Protein AF-A0A7Z9JEA9-F1 (afdb_monomer)

Mean predicted aligned error: 5.26 Å

Sequence (71 aa):
MQHDQTIAALVSMFFGAKLKGLCEQAGYQYKGAIGVAGLLSRIEEFNPAVVLIDLAKEDIDITSIVKEVKE

Nearest PDB structures (foldseek):
  1f51-assembly2_G  TM=8.520E-01  e=1.870E-02  Bacillus subtilis
  3eq2-assembly1_A  TM=8.332E-01  e=1.748E-02  Pseudomonas aeruginosa
  4b09-assembly5_J  TM=8.270E-01  e=4.195E-02  Escherichia coli str. K-12 substr. MG1655
  2j48-assembly1_A  TM=7.893E-01  e=3.922E-02  Synechococcus elongatus PCC 7942 = FACHB-805
  3c97-assembly1_A-2  TM=6.873E-01  e=1.062E+00  Aspergillus oryzae RIB40

Solvent-accessible surface area (backbone atoms only — not comparable to full-atom values): 4230 Å² total; per-residue (Å²): 133,84,75,50,52,26,36,34,32,40,52,56,72,74,59,45,60,58,48,38,55,56,34,47,76,71,70,27,49,65,43,81,24,68,64,67,71,39,36,51,54,44,42,73,75,52,58,40,75,40,80,48,74,48,85,84,46,91,90,62,65,64,70,60,51,58,53,68,74,73,112

Secondary structure (DSSP, 8-state):
-----EEEEE--HHHHHHHHHHHHHTTPEEEE-SHHHHHHHHHHHH--SEEEE-TT-TT--HHHHHHHHH-

pLDDT: mean 84.57, std 12.86, range [41.41, 96.0]

Structure (mmCIF, N/CA/C/O backbone):
data_AF-A0A7Z9JEA9-F1
#
_entry.id   AF-A0A7Z9JEA9-F1
#
loop_
_atom_site.group_PDB
_atom_site.id
_atom_site.type_symbol
_atom_site.label_atom_id
_atom_site.label_alt_id
_atom_site.label_comp_id
_atom_site.label_asym_id
_atom_site.label_entity_id
_atom_site.label_seq_id
_atom_site.pdbx_PDB_ins_code
_atom_site.Cartn_x
_atom_site.Cartn_y
_atom_site.Cartn_z
_atom_site.occupancy
_atom_site.B_iso_or_equiv
_atom_site.auth_seq_id
_atom_site.auth_comp_id
_atom_site.auth_asym_id
_atom_site.auth_atom_id
_atom_site.pdbx_PDB_model_num
ATOM 1 N N . MET A 1 1 ? -19.189 5.712 14.969 1.00 41.41 1 MET A N 1
ATOM 2 C CA . MET A 1 1 ? -17.800 5.908 14.512 1.00 41.41 1 MET A CA 1
ATOM 3 C C . MET A 1 1 ? -17.667 5.117 13.229 1.00 41.41 1 MET A C 1
ATOM 5 O O . MET A 1 1 ? -17.787 3.902 13.275 1.00 41.41 1 MET A O 1
ATOM 9 N N . GLN A 1 2 ? -17.625 5.794 12.084 1.00 48.41 2 GLN A N 1
ATOM 10 C CA . GLN A 1 2 ? -17.488 5.130 10.791 1.00 48.41 2 GLN A CA 1
ATOM 11 C C . GLN A 1 2 ? -16.031 4.670 10.720 1.00 48.41 2 GLN A C 1
ATOM 13 O O . GLN A 1 2 ? -15.147 5.515 10.701 1.00 48.41 2 GLN A O 1
ATOM 18 N N . HIS A 1 3 ? -15.775 3.364 10.831 1.00 52.03 3 HIS A N 1
ATOM 19 C CA . HIS A 1 3 ? -14.426 2.838 10.630 1.00 52.03 3 HIS A CA 1
ATOM 20 C C . HIS A 1 3 ? -13.951 3.300 9.254 1.00 52.03 3 HIS A C 1
ATOM 22 O O . HIS A 1 3 ? -14.659 3.071 8.270 1.00 52.03 3 HIS A O 1
ATOM 28 N N . ASP A 1 4 ? -12.816 3.998 9.213 1.00 64.06 4 ASP A N 1
ATOM 29 C CA . ASP A 1 4 ? -12.259 4.578 7.998 1.00 64.06 4 ASP A CA 1
ATOM 30 C C . ASP A 1 4 ? -12.136 3.485 6.937 1.00 64.06 4 ASP A C 1
ATOM 32 O O . ASP A 1 4 ? -11.310 2.577 7.032 1.00 64.06 4 ASP A O 1
ATOM 36 N N . GLN A 1 5 ? -13.005 3.543 5.922 1.00 87.69 5 GLN A N 1
ATOM 37 C CA . GLN A 1 5 ? -13.016 2.616 4.789 1.00 87.69 5 GLN A CA 1
ATOM 38 C C . GLN A 1 5 ? -11.839 2.926 3.856 1.00 87.69 5 GLN A C 1
ATOM 40 O O . GLN A 1 5 ? -12.004 3.055 2.648 1.00 87.69 5 GLN A O 1
ATOM 45 N N . THR A 1 6 ? -10.646 3.099 4.415 1.00 94.25 6 THR A N 1
ATOM 46 C CA . THR A 1 6 ? -9.443 3.486 3.699 1.00 94.25 6 THR A CA 1
ATOM 47 C C . THR A 1 6 ? -8.605 2.259 3.386 1.00 94.25 6 THR A C 1
ATOM 49 O O . THR A 1 6 ? -8.378 1.398 4.235 1.00 94.25 6 THR A O 1
ATOM 52 N N . ILE A 1 7 ? -8.122 2.203 2.152 1.00 94.94 7 ILE A N 1
ATOM 53 C CA . ILE A 1 7 ? -7.166 1.218 1.666 1.00 94.94 7 ILE A CA 1
ATOM 54 C C . ILE A 1 7 ? -5.878 1.964 1.330 1.00 94.94 7 ILE A C 1
ATOM 56 O O . ILE A 1 7 ? -5.870 2.824 0.444 1.00 94.94 7 ILE A O 1
ATOM 60 N N . ALA A 1 8 ? -4.791 1.630 2.022 1.00 95.06 8 ALA A N 1
ATOM 61 C CA . ALA A 1 8 ? -3.455 2.094 1.666 1.00 95.06 8 ALA A CA 1
ATOM 62 C C . ALA A 1 8 ? -2.802 1.080 0.721 1.00 95.06 8 ALA A C 1
ATOM 64 O O . ALA A 1 8 ? -2.870 -0.124 0.962 1.00 95.06 8 ALA A O 1
ATOM 65 N N . ALA A 1 9 ? -2.189 1.544 -0.366 1.00 94.44 9 ALA A N 1
ATOM 66 C CA . ALA A 1 9 ? -1.657 0.655 -1.395 1.00 94.44 9 ALA A CA 1
ATOM 67 C C . ALA A 1 9 ? -0.261 1.075 -1.864 1.00 94.44 9 ALA A C 1
ATOM 69 O O . ALA A 1 9 ? -0.079 2.171 -2.399 1.00 94.44 9 ALA A O 1
ATOM 70 N N . LEU A 1 10 ? 0.708 0.168 -1.732 1.00 92.62 10 LEU A N 1
ATOM 71 C CA . LEU A 1 10 ? 2.030 0.260 -2.345 1.00 92.62 10 LEU A CA 1
ATOM 72 C C . LEU A 1 10 ? 2.092 -0.709 -3.526 1.00 92.62 10 LEU A C 1
ATOM 74 O O . LEU A 1 10 ? 2.408 -1.888 -3.379 1.00 92.62 10 LEU A O 1
ATOM 78 N N . VAL A 1 11 ? 1.750 -0.201 -4.707 1.00 91.00 11 VAL A N 1
ATOM 79 C CA . VAL A 1 11 ? 1.606 -1.006 -5.925 1.00 91.00 11 VAL A CA 1
ATOM 80 C C . VAL A 1 11 ? 2.237 -0.325 -7.144 1.00 91.00 11 VAL A C 1
ATOM 82 O O . VAL A 1 11 ? 2.686 0.826 -7.067 1.00 91.00 11 VAL A O 1
ATOM 85 N N . SER A 1 12 ? 2.326 -1.022 -8.281 1.00 88.50 12 SER A N 1
ATOM 86 C CA . SER A 1 12 ? 2.700 -0.383 -9.552 1.00 88.50 12 SER A CA 1
ATOM 87 C C . SER A 1 12 ? 1.682 0.691 -9.970 1.00 88.50 12 SER A C 1
ATOM 89 O O . SER A 1 12 ? 0.492 0.594 -9.670 1.00 88.50 12 SER A O 1
ATOM 91 N N . MET A 1 13 ? 2.132 1.730 -10.684 1.00 86.19 13 MET A N 1
ATOM 92 C CA . MET A 1 13 ? 1.272 2.864 -11.059 1.00 86.19 13 MET A CA 1
ATOM 93 C C . MET A 1 13 ? 0.074 2.430 -11.917 1.00 86.19 13 MET A C 1
ATOM 95 O 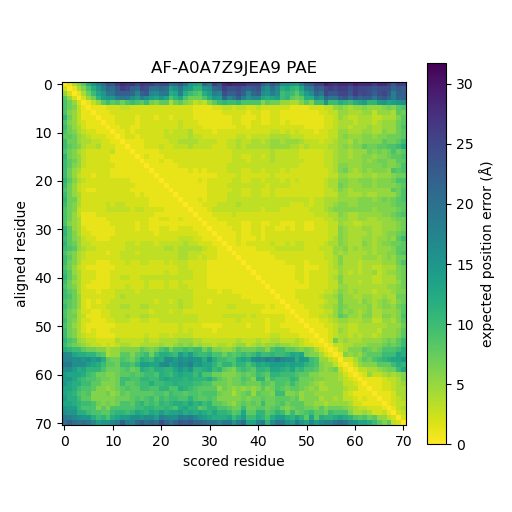O . MET A 1 13 ? -1.049 2.883 -11.694 1.00 86.19 13 MET A O 1
ATOM 99 N N . PHE A 1 14 ? 0.303 1.514 -12.863 1.00 87.31 14 PHE A N 1
ATOM 100 C CA . PHE A 1 14 ? -0.740 1.006 -13.752 1.00 87.31 14 PHE A CA 1
ATO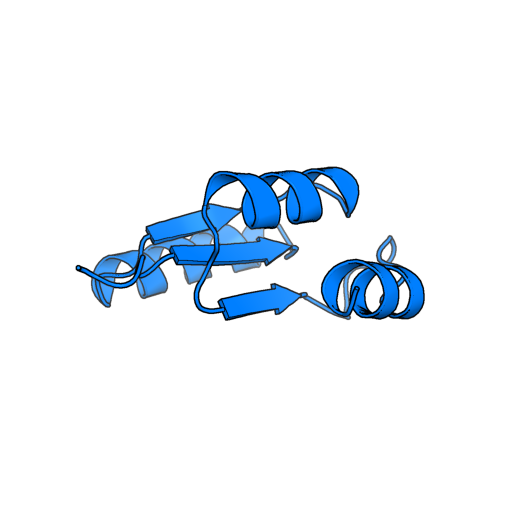M 101 C C . PHE A 1 14 ? -1.798 0.198 -12.991 1.00 87.31 14 PHE A C 1
ATOM 103 O O . PHE A 1 14 ? -2.997 0.440 -13.146 1.00 87.31 14 PHE A O 1
ATOM 110 N N . PHE A 1 15 ? -1.368 -0.721 -12.119 1.00 89.81 15 PHE A N 1
ATOM 111 C CA . PHE A 1 15 ? -2.293 -1.491 -11.291 1.00 89.81 15 PHE A CA 1
ATOM 112 C C . PHE A 1 15 ? -3.046 -0.591 -10.306 1.00 89.81 15 PHE A C 1
ATOM 114 O O . PHE A 1 15 ? -4.266 -0.695 -10.186 1.00 89.81 15 PHE A O 1
ATOM 121 N N . GLY A 1 16 ? -2.343 0.350 -9.671 1.00 92.81 16 GLY A N 1
ATOM 122 C CA . GLY A 1 16 ? -2.917 1.292 -8.714 1.00 92.81 16 GLY A CA 1
ATOM 123 C C . GLY A 1 16 ? -4.027 2.163 -9.301 1.00 92.81 16 GLY A C 1
ATOM 124 O O . GLY A 1 16 ? -5.033 2.388 -8.635 1.00 92.81 16 GLY A O 1
ATOM 125 N N . ALA A 1 17 ? -3.904 2.603 -10.557 1.00 92.31 17 ALA A N 1
ATOM 126 C CA . ALA A 1 17 ? -4.953 3.377 -11.223 1.00 92.31 17 ALA A CA 1
ATOM 127 C C . ALA A 1 17 ? -6.252 2.571 -11.402 1.00 92.31 17 ALA A C 1
ATOM 129 O O . ALA A 1 17 ? -7.342 3.084 -11.142 1.00 92.31 17 ALA A O 1
ATOM 130 N N . LYS A 1 18 ? -6.143 1.296 -11.797 1.00 93.81 18 LYS A N 1
ATOM 131 C CA . LYS A 1 18 ? -7.302 0.401 -11.926 1.00 93.81 18 LYS A CA 1
ATOM 132 C C . LYS A 1 18 ? -7.904 0.065 -10.561 1.00 93.81 18 LYS A C 1
ATOM 134 O O . LYS A 1 18 ? -9.122 0.110 -10.401 1.00 93.81 18 LYS A O 1
ATOM 139 N N . LEU A 1 19 ? -7.053 -0.252 -9.587 1.00 93.38 19 LEU A N 1
ATOM 140 C CA . LEU A 1 19 ? -7.459 -0.591 -8.226 1.00 93.38 19 LEU A CA 1
ATOM 141 C C . LEU A 1 19 ? -8.201 0.570 -7.555 1.00 93.38 19 LEU A C 1
ATOM 143 O O . LEU A 1 19 ? -9.258 0.344 -6.977 1.00 93.38 19 LEU A O 1
ATOM 147 N N . LYS A 1 20 ? -7.711 1.807 -7.713 1.00 95.50 20 LYS A N 1
ATOM 148 C CA . LYS A 1 20 ? -8.370 3.018 -7.208 1.00 95.50 20 LYS A CA 1
ATOM 149 C C . LYS A 1 20 ? -9.840 3.082 -7.621 1.00 95.50 20 LYS A C 1
ATOM 151 O O . LYS A 1 20 ? -10.701 3.229 -6.760 1.00 95.50 20 LYS A O 1
ATOM 156 N N . GLY A 1 21 ? -10.121 2.923 -8.917 1.00 94.81 21 GLY A N 1
ATOM 157 C CA . GLY A 1 21 ? -11.491 2.983 -9.429 1.00 94.81 21 GLY A CA 1
ATOM 158 C C . GLY A 1 21 ? -12.399 1.906 -8.828 1.00 94.81 21 GLY A C 1
ATOM 159 O O . GLY A 1 21 ? -13.542 2.195 -8.488 1.00 94.81 21 GLY A O 1
ATOM 160 N N . LEU A 1 22 ? -11.885 0.686 -8.636 1.00 94.88 22 LEU A N 1
ATOM 161 C CA . LEU A 1 22 ? -12.638 -0.404 -8.002 1.00 94.88 22 LEU A CA 1
ATOM 162 C C . LEU A 1 22 ? -12.906 -0.135 -6.515 1.00 94.88 22 LEU A C 1
ATOM 164 O O . LEU A 1 22 ? -14.017 -0.369 -6.046 1.00 94.88 22 LEU A O 1
ATOM 168 N N . CYS A 1 23 ? -11.914 0.375 -5.782 1.00 94.12 23 CYS A N 1
ATOM 169 C CA . CYS A 1 23 ? -12.069 0.746 -4.377 1.00 94.12 23 CYS A CA 1
ATOM 170 C C . CYS A 1 23 ? -13.136 1.834 -4.206 1.00 94.12 23 CYS A C 1
ATOM 172 O O . CYS A 1 23 ? -14.047 1.668 -3.398 1.00 94.12 23 CYS A O 1
ATOM 174 N N . GLU A 1 24 ? -13.067 2.899 -5.007 1.00 93.69 24 GLU A N 1
ATOM 175 C CA . GLU A 1 24 ? -14.008 4.023 -4.941 1.00 93.69 24 GLU A CA 1
ATOM 176 C C . GLU A 1 24 ? -15.437 3.597 -5.312 1.00 93.69 24 GLU A C 1
ATOM 178 O O . GLU A 1 24 ? -16.388 3.980 -4.632 1.00 93.69 24 GLU A O 1
ATOM 183 N N . GLN A 1 25 ? -15.605 2.738 -6.325 1.00 94.69 25 GLN A N 1
ATOM 184 C CA . GLN A 1 25 ? -16.910 2.155 -6.676 1.00 94.69 25 GLN A CA 1
ATOM 185 C C . GLN A 1 25 ? -17.506 1.301 -5.550 1.00 94.69 25 GLN A C 1
ATOM 187 O O . GLN A 1 25 ? -18.723 1.260 -5.388 1.00 94.69 25 GLN A O 1
ATOM 192 N N . ALA A 1 26 ? -16.658 0.632 -4.768 1.00 92.44 26 ALA A N 1
ATOM 193 C CA . ALA A 1 26 ? -17.065 -0.164 -3.616 1.00 92.44 26 ALA A CA 1
ATOM 194 C C . ALA A 1 26 ? -17.240 0.665 -2.325 1.00 92.44 26 ALA A C 1
ATOM 196 O O . ALA A 1 26 ? -17.534 0.096 -1.275 1.00 92.44 26 ALA A O 1
ATOM 197 N N . GLY A 1 27 ? -17.075 1.993 -2.387 1.00 92.31 27 GLY A N 1
ATOM 198 C CA . GLY A 1 27 ? -17.243 2.901 -1.248 1.00 92.31 27 GLY A CA 1
ATOM 199 C C . GLY A 1 27 ? -16.000 3.076 -0.371 1.00 92.31 27 GLY A C 1
ATOM 200 O O . GLY A 1 27 ? -16.087 3.700 0.682 1.00 92.31 27 GLY A O 1
ATOM 201 N N . TYR A 1 28 ? -14.842 2.564 -0.792 1.00 93.62 28 TYR A N 1
ATOM 202 C CA . TYR A 1 28 ? -13.580 2.721 -0.071 1.00 93.62 28 TYR A CA 1
ATOM 203 C C . TYR A 1 28 ? -12.795 3.943 -0.555 1.00 93.62 28 TYR A C 1
ATOM 205 O O . TYR A 1 28 ? -12.737 4.246 -1.748 1.00 93.62 28 TYR A O 1
ATOM 213 N N . GLN A 1 29 ? -12.101 4.609 0.365 1.00 94.81 29 GLN A N 1
ATOM 214 C CA . GLN A 1 29 ? -11.087 5.601 0.032 1.00 94.81 29 GLN A CA 1
ATOM 215 C C . GLN A 1 29 ? -9.778 4.911 -0.347 1.00 94.81 29 GLN A C 1
ATOM 217 O O . GLN A 1 29 ? -9.242 4.105 0.409 1.00 94.81 29 GLN A O 1
ATOM 222 N N . TYR A 1 30 ? -9.215 5.267 -1.497 1.00 95.81 30 TYR A N 1
ATOM 223 C CA . TYR A 1 30 ? -7.936 4.728 -1.949 1.00 95.81 30 TYR A CA 1
ATOM 224 C C . TYR A 1 30 ? -6.787 5.709 -1.685 1.00 95.81 30 TYR A C 1
ATOM 226 O O . TYR A 1 30 ? -6.823 6.859 -2.132 1.00 95.81 30 TYR A O 1
ATOM 234 N N . LYS A 1 31 ? -5.733 5.248 -1.004 1.00 96.00 31 LYS A N 1
ATOM 235 C CA . LYS A 1 31 ? -4.511 6.015 -0.716 1.00 96.00 31 LYS A CA 1
ATOM 236 C C . LYS A 1 31 ? -3.298 5.301 -1.307 1.00 96.00 31 LYS A C 1
ATOM 238 O O . LYS A 1 31 ? -2.708 4.413 -0.698 1.00 96.00 31 LYS A O 1
ATOM 243 N N . GLY A 1 32 ? -2.921 5.707 -2.517 1.00 94.25 32 GLY A N 1
ATOM 244 C CA . GLY A 1 32 ? -1.698 5.229 -3.156 1.00 94.25 32 GLY A CA 1
ATOM 245 C C . GLY A 1 32 ? -0.446 5.788 -2.476 1.00 94.25 32 GLY A C 1
ATOM 246 O O . GLY A 1 32 ? -0.392 6.974 -2.138 1.00 94.25 32 GLY A O 1
ATOM 247 N N . ALA A 1 33 ? 0.562 4.939 -2.317 1.00 93.06 33 ALA A N 1
ATOM 248 C CA . ALA A 1 33 ? 1.865 5.278 -1.769 1.00 93.06 33 ALA A CA 1
ATOM 249 C C . ALA A 1 33 ? 2.983 5.086 -2.803 1.00 93.06 33 ALA A C 1
ATOM 251 O O . ALA A 1 33 ? 2.932 4.200 -3.661 1.00 93.06 33 ALA A O 1
ATOM 252 N N . ILE A 1 34 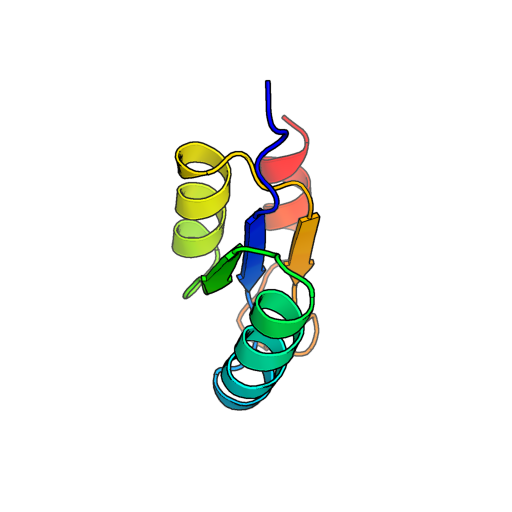? 4.019 5.918 -2.692 1.00 88.50 34 ILE A N 1
ATOM 253 C CA . ILE A 1 34 ? 5.269 5.791 -3.444 1.00 88.50 34 ILE A CA 1
ATOM 254 C C . ILE A 1 34 ? 6.360 5.427 -2.437 1.00 88.50 34 ILE A C 1
ATOM 256 O O . ILE A 1 34 ? 6.659 6.212 -1.540 1.00 88.50 34 ILE A O 1
ATOM 260 N N . GLY A 1 35 ? 6.937 4.233 -2.591 1.00 86.38 35 GLY A N 1
ATOM 261 C CA . GLY A 1 35 ? 7.941 3.692 -1.672 1.00 86.38 35 GLY A CA 1
ATOM 262 C C . GLY A 1 35 ? 7.391 3.329 -0.286 1.00 86.38 35 GLY A C 1
ATOM 263 O O . GLY A 1 35 ? 6.229 3.588 0.033 1.00 86.38 35 GLY A O 1
ATOM 264 N N . VAL A 1 36 ? 8.248 2.723 0.540 1.00 86.75 36 VAL A N 1
ATOM 265 C CA . VAL A 1 36 ? 7.900 2.264 1.898 1.00 86.75 36 VAL A CA 1
ATOM 266 C C . VAL A 1 36 ? 7.570 3.428 2.826 1.00 86.75 36 VAL A C 1
ATOM 268 O O . VAL A 1 36 ? 6.509 3.432 3.438 1.00 86.75 36 VAL A O 1
ATOM 271 N N . ALA A 1 37 ? 8.406 4.469 2.850 1.00 87.88 37 ALA A N 1
ATOM 272 C CA . ALA A 1 37 ? 8.165 5.653 3.678 1.00 87.88 37 ALA A CA 1
ATOM 273 C C . ALA A 1 37 ? 6.817 6.325 3.361 1.00 87.88 37 ALA A C 1
ATOM 275 O O . ALA A 1 37 ? 6.083 6.737 4.258 1.00 87.88 37 ALA A O 1
ATOM 276 N N . GLY A 1 38 ? 6.452 6.381 2.074 1.00 91.06 38 GLY A N 1
ATOM 277 C CA . GLY A 1 38 ? 5.144 6.870 1.658 1.00 91.06 38 GLY A CA 1
ATOM 278 C C . GLY A 1 38 ? 4.005 5.984 2.159 1.00 91.06 38 GLY A C 1
ATOM 279 O O . GLY A 1 38 ? 2.955 6.507 2.510 1.00 91.06 38 GLY A O 1
ATOM 280 N N . LEU A 1 39 ? 4.197 4.663 2.213 1.00 91.38 39 LEU A N 1
ATOM 281 C CA . LEU A 1 39 ? 3.192 3.728 2.718 1.00 91.38 39 LEU A CA 1
ATOM 282 C C . LEU A 1 39 ? 2.963 3.910 4.220 1.00 91.38 39 LEU A C 1
ATOM 284 O O . LEU A 1 39 ? 1.813 4.053 4.626 1.00 91.38 39 LEU A O 1
ATOM 288 N N . LEU A 1 40 ? 4.036 3.966 5.013 1.00 90.25 40 LEU A N 1
ATOM 289 C CA . LEU A 1 40 ? 3.960 4.182 6.462 1.00 90.25 40 LEU A CA 1
ATOM 290 C C . LEU A 1 40 ? 3.237 5.488 6.794 1.00 90.25 40 LEU A C 1
ATOM 292 O O . LEU A 1 40 ? 2.288 5.481 7.570 1.00 90.25 40 LEU A O 1
ATOM 296 N N . SER A 1 41 ? 3.584 6.580 6.105 1.00 91.88 41 SER A N 1
ATOM 297 C CA . SER A 1 41 ? 2.904 7.867 6.283 1.00 91.88 41 SER A CA 1
ATOM 298 C C . SER A 1 41 ? 1.393 7.774 6.031 1.00 91.88 41 SER A C 1
ATOM 300 O O . SER A 1 41 ? 0.617 8.393 6.752 1.00 91.88 41 SER A O 1
ATOM 302 N N . ARG A 1 42 ? 0.940 6.973 5.051 1.00 93.50 42 ARG A N 1
ATOM 303 C CA . ARG A 1 42 ? -0.501 6.750 4.819 1.00 93.50 42 ARG A CA 1
ATOM 304 C C . ARG A 1 42 ? -1.150 5.886 5.893 1.00 93.50 42 ARG A C 1
ATOM 306 O O . ARG A 1 42 ? -2.329 6.087 6.173 1.00 93.50 42 ARG A O 1
ATOM 313 N N . ILE A 1 43 ? -0.417 4.926 6.451 1.00 91.25 43 ILE A N 1
ATOM 314 C CA . ILE A 1 43 ? -0.907 4.085 7.545 1.00 91.25 43 ILE A CA 1
ATOM 315 C C . ILE A 1 43 ? -1.134 4.943 8.792 1.00 91.25 43 ILE A C 1
ATOM 317 O O . ILE A 1 43 ? -2.224 4.905 9.355 1.00 91.25 43 ILE A O 1
ATOM 321 N N . GLU A 1 44 ? -0.157 5.773 9.156 1.00 90.62 44 GLU A N 1
ATOM 322 C CA . GLU A 1 44 ? -0.242 6.685 10.301 1.00 90.62 44 GLU A CA 1
ATOM 323 C C . GLU A 1 44 ? -1.334 7.751 10.126 1.00 90.62 44 GLU A C 1
ATOM 325 O O . GLU A 1 44 ? -2.105 8.007 11.048 1.00 90.62 44 GLU A O 1
ATOM 330 N N . GLU A 1 45 ? -1.425 8.367 8.941 1.00 93.12 45 GLU A N 1
ATOM 331 C CA . GLU A 1 45 ? -2.356 9.473 8.674 1.00 93.12 45 GLU A CA 1
ATOM 332 C C . GLU A 1 45 ? -3.820 9.014 8.612 1.00 93.12 45 GLU A C 1
ATOM 334 O O . GLU A 1 45 ? -4.713 9.742 9.045 1.00 93.12 45 GLU A O 1
ATOM 339 N N . PHE A 1 46 ? -4.081 7.829 8.051 1.00 91.31 46 PHE A N 1
ATOM 340 C CA . PHE A 1 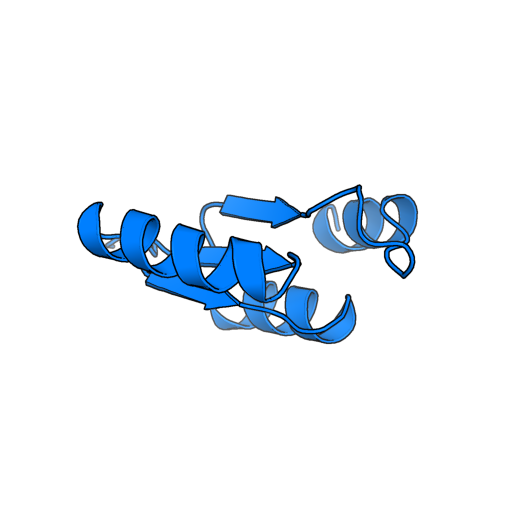46 ? -5.443 7.408 7.704 1.00 91.31 46 PHE A CA 1
ATOM 341 C C . PHE A 1 46 ? -5.935 6.149 8.415 1.00 91.31 46 PHE A C 1
ATOM 343 O O . PHE A 1 46 ? -7.067 5.749 8.146 1.00 91.31 46 PHE A O 1
ATOM 350 N N . ASN A 1 47 ? -5.108 5.512 9.252 1.00 89.56 47 ASN A N 1
ATOM 351 C CA . ASN A 1 47 ? -5.426 4.275 9.975 1.00 89.56 47 ASN A CA 1
ATOM 352 C C . ASN A 1 47 ? -6.246 3.273 9.123 1.00 89.56 47 ASN A C 1
ATOM 354 O O . ASN A 1 47 ? -7.401 2.968 9.438 1.00 89.56 47 ASN A O 1
ATOM 358 N N . PRO A 1 48 ? -5.703 2.838 7.969 1.00 91.75 48 PRO A N 1
ATOM 359 C CA . PRO A 1 48 ? -6.462 2.132 6.949 1.00 91.75 48 PRO A CA 1
ATOM 360 C C . PRO A 1 48 ? -6.935 0.761 7.435 1.00 91.75 48 PRO A C 1
ATOM 362 O O . PRO A 1 48 ? -6.214 0.039 8.119 1.00 91.75 48 PRO A O 1
ATOM 365 N N . ALA A 1 49 ? -8.119 0.347 6.983 1.00 90.06 49 ALA A N 1
ATOM 366 C CA . ALA A 1 49 ? -8.653 -0.984 7.261 1.00 90.06 49 ALA A CA 1
ATOM 367 C C . ALA A 1 49 ? -7.851 -2.100 6.566 1.00 90.06 49 ALA A C 1
ATOM 369 O O . ALA A 1 49 ? -7.841 -3.240 7.029 1.00 90.06 49 ALA A O 1
ATOM 370 N N . VAL A 1 50 ? -7.211 -1.788 5.431 1.00 91.00 50 VAL A N 1
ATOM 371 C CA . VAL A 1 50 ? -6.418 -2.737 4.639 1.00 91.00 50 VAL A CA 1
ATOM 372 C C . VAL A 1 50 ? -5.177 -2.053 4.071 1.00 91.00 50 VAL A C 1
ATOM 374 O O . VAL A 1 50 ? -5.249 -0.944 3.536 1.00 91.00 50 VAL A O 1
ATOM 377 N N . VAL A 1 51 ? -4.052 -2.768 4.120 1.00 91.50 51 VAL A N 1
ATOM 378 C CA . VAL A 1 51 ? -2.806 -2.413 3.436 1.00 91.50 51 VAL A CA 1
ATOM 379 C C . VAL A 1 51 ? -2.554 -3.416 2.308 1.00 91.50 51 VAL A C 1
ATOM 381 O O . VAL A 1 51 ? -2.487 -4.620 2.545 1.00 91.50 51 VAL A O 1
ATOM 384 N N . LEU A 1 52 ? -2.423 -2.924 1.076 1.00 91.69 52 LEU A N 1
ATOM 385 C CA . LEU A 1 52 ? -2.135 -3.723 -0.116 1.00 91.69 52 LEU A CA 1
ATOM 386 C C . LEU A 1 52 ? -0.702 -3.476 -0.586 1.00 91.69 52 LEU A C 1
ATOM 388 O O . LEU A 1 52 ? -0.306 -2.332 -0.808 1.00 91.69 52 LEU A O 1
ATOM 392 N N . ILE A 1 53 ? 0.063 -4.550 -0.774 1.00 89.75 53 ILE A N 1
ATOM 393 C CA . ILE A 1 53 ? 1.467 -4.485 -1.191 1.00 89.75 53 ILE A CA 1
ATOM 394 C C . ILE A 1 53 ? 1.665 -5.401 -2.398 1.00 89.75 53 ILE A C 1
ATOM 396 O O . ILE A 1 53 ? 1.373 -6.594 -2.337 1.00 89.75 53 ILE A O 1
ATOM 400 N N . ASP A 1 54 ? 2.152 -4.833 -3.498 1.00 86.38 54 ASP A N 1
ATOM 401 C CA . ASP A 1 54 ? 2.523 -5.570 -4.707 1.00 86.38 54 ASP A CA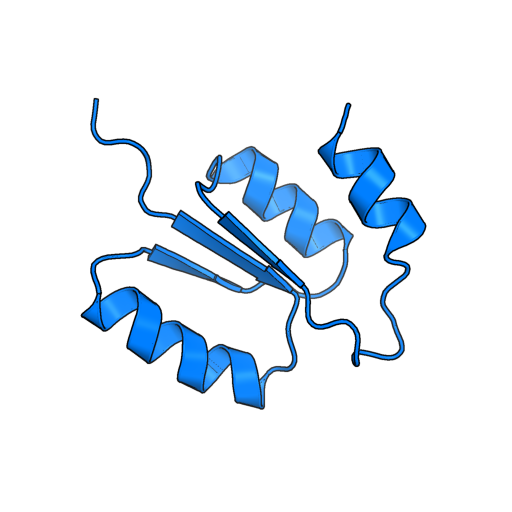 1
ATOM 402 C C . ASP A 1 54 ? 3.935 -6.148 -4.561 1.00 86.38 54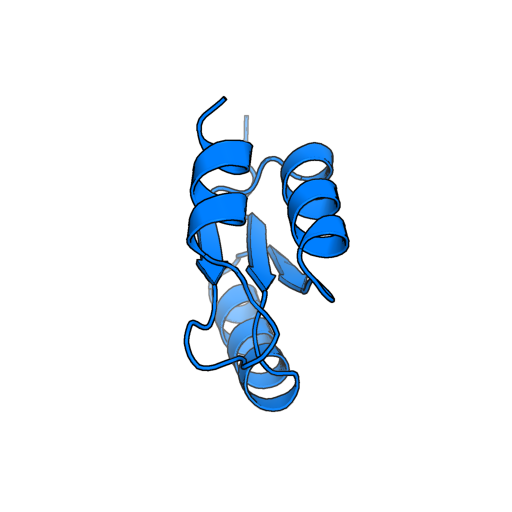 ASP A C 1
ATOM 404 O O . ASP A 1 54 ? 4.923 -5.423 -4.666 1.00 86.38 54 ASP A O 1
ATOM 408 N N . LEU A 1 55 ? 4.031 -7.458 -4.321 1.00 80.62 55 LEU A N 1
ATOM 409 C CA . LEU A 1 55 ? 5.309 -8.146 -4.093 1.00 80.62 55 LEU A CA 1
ATOM 410 C C . LEU A 1 55 ? 6.206 -8.196 -5.340 1.00 80.62 55 LEU A C 1
ATOM 412 O O . LEU A 1 55 ? 7.390 -8.487 -5.217 1.00 80.62 55 LEU A O 1
ATOM 416 N N . ALA A 1 56 ? 5.657 -7.950 -6.534 1.00 76.31 56 ALA A N 1
ATOM 417 C CA . ALA A 1 56 ? 6.418 -7.988 -7.781 1.00 76.31 56 ALA A CA 1
ATOM 418 C C . ALA A 1 56 ? 7.206 -6.692 -8.039 1.00 76.31 56 ALA A C 1
ATOM 420 O O . ALA A 1 56 ? 7.909 -6.584 -9.043 1.00 76.31 56 ALA A O 1
ATOM 421 N N . LYS A 1 57 ? 7.088 -5.690 -7.161 1.00 71.69 57 LYS A N 1
ATOM 422 C CA . LYS A 1 57 ? 7.836 -4.442 -7.277 1.00 71.69 57 LYS A CA 1
ATOM 423 C C . LYS A 1 57 ? 9.253 -4.647 -6.737 1.00 71.69 57 LYS A C 1
ATOM 425 O O . LYS A 1 57 ? 9.441 -4.847 -5.541 1.00 71.69 57 LYS A O 1
ATOM 430 N N . GLU A 1 58 ? 10.227 -4.566 -7.641 1.00 63.53 58 GLU A N 1
ATOM 431 C CA . GLU A 1 58 ? 11.644 -4.898 -7.406 1.00 63.53 58 GLU A CA 1
ATOM 432 C C . GLU A 1 58 ? 12.300 -4.090 -6.266 1.00 63.53 58 GLU A C 1
ATOM 434 O O . GLU A 1 58 ? 13.250 -4.563 -5.650 1.00 63.53 58 GLU A O 1
ATOM 439 N N . ASP A 1 59 ? 11.740 -2.926 -5.920 1.00 67.81 59 ASP A N 1
ATOM 440 C CA . ASP A 1 59 ? 12.275 -2.012 -4.900 1.00 67.81 59 ASP A CA 1
ATOM 441 C C . ASP A 1 59 ? 11.616 -2.150 -3.511 1.00 67.81 59 ASP A C 1
ATOM 443 O O . ASP A 1 59 ? 11.690 -1.229 -2.692 1.00 67.81 59 ASP A O 1
ATOM 447 N N . ILE A 1 60 ? 10.900 -3.247 -3.236 1.00 71.06 60 ILE A N 1
ATOM 448 C CA . ILE A 1 60 ? 10.196 -3.436 -1.960 1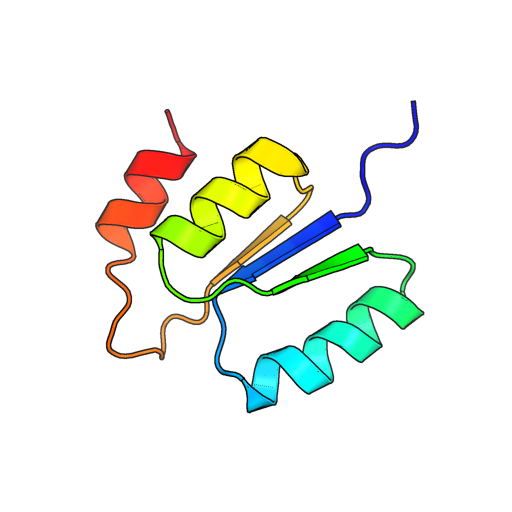.00 71.06 60 ILE A CA 1
ATOM 449 C C . ILE A 1 60 ? 10.865 -4.517 -1.101 1.00 71.06 60 ILE A C 1
ATOM 451 O O . ILE A 1 60 ? 10.775 -5.707 -1.394 1.00 71.06 60 ILE A O 1
ATOM 455 N N . ASP A 1 61 ? 11.421 -4.116 0.048 1.00 76.12 61 ASP A N 1
ATOM 456 C CA . ASP A 1 61 ? 11.758 -5.049 1.129 1.00 76.12 61 ASP A CA 1
ATOM 457 C C . ASP A 1 61 ? 10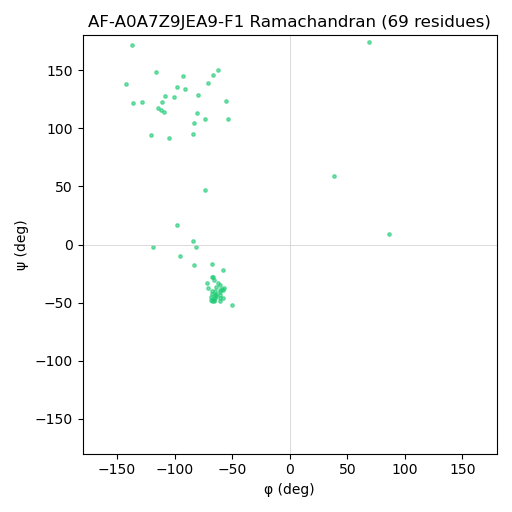.530 -5.331 2.008 1.00 76.12 61 ASP A C 1
ATOM 459 O O . ASP A 1 61 ? 10.210 -4.614 2.959 1.00 76.12 61 ASP A O 1
ATOM 463 N N . ILE A 1 62 ? 9.842 -6.423 1.685 1.00 72.19 62 ILE A N 1
ATOM 464 C CA . ILE A 1 62 ? 8.648 -6.893 2.395 1.00 72.19 62 ILE A CA 1
ATOM 465 C C . ILE A 1 62 ? 8.931 -7.211 3.861 1.00 72.19 62 ILE A C 1
ATOM 467 O O . ILE A 1 62 ? 8.070 -6.996 4.714 1.00 72.19 62 ILE A O 1
ATOM 471 N N . THR A 1 63 ? 10.125 -7.716 4.171 1.00 74.50 63 THR A N 1
ATOM 472 C CA . THR A 1 63 ? 10.466 -8.104 5.542 1.00 74.50 63 THR A CA 1
ATOM 473 C C . THR A 1 63 ? 10.538 -6.873 6.434 1.00 74.50 63 THR A C 1
ATOM 475 O O . THR A 1 63 ? 10.047 -6.912 7.562 1.00 74.50 63 THR A O 1
ATOM 478 N N . SER A 1 64 ? 11.106 -5.782 5.918 1.00 75.06 64 SER A N 1
ATOM 479 C CA . SER A 1 64 ? 11.160 -4.500 6.621 1.00 75.06 64 SER A CA 1
ATOM 480 C C . SER A 1 64 ? 9.762 -3.911 6.832 1.00 75.06 64 SER A C 1
ATOM 482 O O . SER A 1 64 ? 9.408 -3.604 7.966 1.00 75.06 64 SER A O 1
ATOM 484 N N . ILE A 1 65 ? 8.905 -3.901 5.803 1.00 76.12 65 ILE A N 1
ATOM 485 C CA . ILE A 1 65 ? 7.529 -3.380 5.927 1.00 76.12 65 ILE A CA 1
ATOM 486 C C . ILE A 1 65 ? 6.714 -4.156 6.962 1.00 76.12 65 ILE A C 1
ATOM 488 O O . ILE A 1 65 ? 6.021 -3.571 7.787 1.00 76.12 65 ILE A O 1
ATOM 492 N N . VAL A 1 66 ? 6.769 -5.491 6.931 1.00 75.38 66 VAL A N 1
ATOM 493 C CA . VAL A 1 66 ? 5.978 -6.315 7.858 1.00 75.38 66 VAL A CA 1
ATOM 494 C C . VAL A 1 66 ? 6.436 -6.128 9.305 1.00 75.38 66 VAL A C 1
ATOM 496 O O . VAL A 1 66 ? 5.610 -6.258 10.206 1.00 75.38 66 VAL A O 1
ATOM 499 N N . LYS A 1 67 ? 7.722 -5.838 9.543 1.00 77.94 67 LYS A N 1
ATOM 500 C CA . LYS A 1 67 ? 8.219 -5.501 10.884 1.00 77.94 67 LYS A CA 1
ATOM 501 C C . LYS A 1 67 ? 7.678 -4.153 11.350 1.00 77.94 67 LYS A C 1
ATOM 503 O O . LYS A 1 67 ? 7.132 -4.090 12.440 1.00 77.94 67 LYS A O 1
ATOM 508 N N . GLU A 1 68 ? 7.758 -3.131 10.504 1.00 74.19 68 GLU A N 1
ATOM 509 C CA . GLU A 1 68 ? 7.320 -1.767 10.835 1.00 74.19 68 GLU A CA 1
ATOM 510 C C . GLU A 1 68 ? 5.803 -1.645 11.044 1.00 74.19 68 GLU A C 1
ATOM 512 O O . GLU A 1 68 ? 5.363 -0.796 11.802 1.00 74.19 68 GLU A O 1
ATOM 517 N N . VAL A 1 69 ? 4.991 -2.491 10.400 1.00 69.38 69 VAL A N 1
ATOM 518 C CA . VAL A 1 69 ? 3.521 -2.474 10.555 1.00 69.38 69 VAL A CA 1
ATOM 519 C C . VAL A 1 69 ? 3.038 -3.249 11.795 1.00 69.38 69 VAL A C 1
ATOM 521 O O . VAL A 1 69 ? 1.885 -3.106 12.197 1.00 69.38 69 VAL A O 1
ATOM 524 N N . LYS A 1 70 ? 3.870 -4.124 12.377 1.00 59.56 70 LYS A N 1
ATOM 525 C CA . LYS A 1 70 ? 3.487 -5.003 13.502 1.00 59.56 70 LYS A C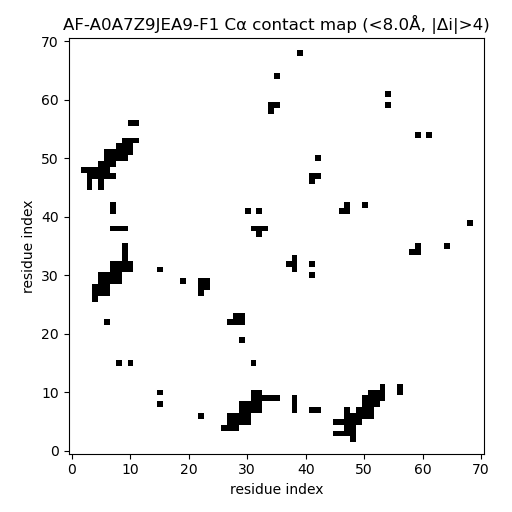A 1
ATOM 526 C C . LYS A 1 70 ? 3.839 -4.456 14.887 1.00 59.56 70 LYS A C 1
ATOM 528 O O . LYS A 1 70 ? 3.409 -5.065 15.868 1.00 59.56 70 LYS A O 1
ATOM 533 N N . GLU A 1 71 ? 4.614 -3.382 14.956 1.00 47.25 71 GLU A N 1
ATOM 534 C CA . GLU A 1 71 ? 4.950 -2.656 16.190 1.00 47.25 71 GLU A CA 1
ATOM 535 C C . GLU A 1 71 ? 4.129 -1.368 16.291 1.00 47.25 71 GLU A C 1
ATOM 537 O O . GLU A 1 71 ? 3.713 -1.046 17.428 1.00 47.25 71 GLU A O 1
#

Foldseek 3Di:
DPQQLEEEEADDPVVLVVVCVVSVVVVHHYHYADDLVRRVVCCVVRVHPYYYYDPPPPRDDPVVSVVVVVD

Radius of gyration: 11.9 Å; Cα contacts (8 Å, |Δi|>4): 92; chains: 1; bounding box: 30×18×30 Å